Protein AF-A0A5J4SE66-F1 (afdb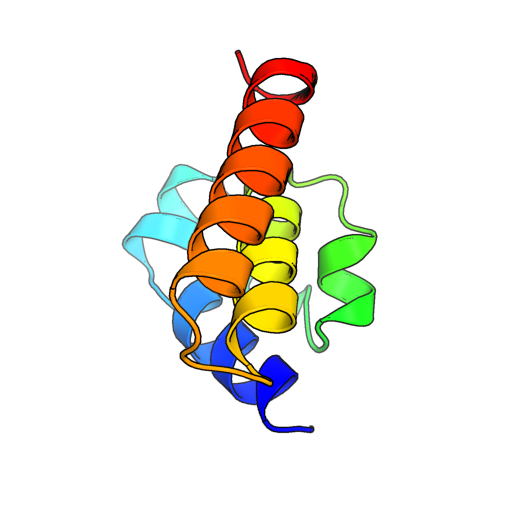_monomer_lite)

Radius of gyration: 12.14 Å; chains: 1; bounding box: 28×22×32 Å

Foldseek 3Di:
DDPLLVQLLVVCVPPVVCVVQVDDSVQDNDLVSQCVDPRLVSVLSSLQSVQPVPDPDPVSNVVSVVVSVVSCVVNPD

Organism: NCBI:txid433724

Sequence (77 aa):
MNNEDKMLQLVLSDNNLSSLYKYSAEDYQSISDALQSDDTVVVAVAKIIRGVAENSDKGIQKSVYQEVFNYLNQNLL

pLDDT: mean 91.85, std 6.97, range [67.38, 97.81]

Secondary structure (DSSP, 8-state):
--HHHHHHHHHHT-HHHHHHHT--GGG--SHHHHHT-S-HHHHHHHHHHHHHTT---HHHHHHHHHHHHHHHHHHT-

Structure (mmCIF, N/CA/C/O backbone):
data_AF-A0A5J4SE66-F1
#
_entry.id   AF-A0A5J4SE66-F1
#
loop_
_atom_site.group_PDB
_atom_site.id
_atom_site.type_symbol
_atom_site.label_atom_id
_atom_site.label_alt_id
_atom_site.label_comp_id
_atom_site.label_asym_id
_atom_site.label_entity_id
_atom_site.label_seq_id
_atom_site.pdbx_PDB_ins_code
_atom_site.Cartn_x
_atom_site.Cartn_y
_atom_site.Cartn_z
_atom_site.occupancy
_atom_site.B_iso_or_equiv
_atom_site.auth_seq_id
_atom_site.auth_comp_id
_atom_site.auth_asym_id
_atom_site.auth_atom_id
_atom_site.pdbx_PDB_model_num
ATOM 1 N N . MET A 1 1 ? 12.351 -10.626 6.434 1.00 72.00 1 MET A N 1
ATOM 2 C CA . MET A 1 1 ? 11.968 -9.305 5.904 1.00 72.00 1 MET A CA 1
ATOM 3 C C . MET A 1 1 ? 12.746 -9.041 4.625 1.00 72.00 1 MET A C 1
ATOM 5 O O . MET A 1 1 ? 13.967 -8.877 4.682 1.00 72.00 1 MET A O 1
ATOM 9 N N . ASN A 1 2 ? 12.065 -9.120 3.482 1.00 90.62 2 ASN A N 1
ATOM 10 C CA . ASN A 1 2 ? 12.648 -8.856 2.162 1.00 90.62 2 ASN A CA 1
ATOM 11 C C . ASN A 1 2 ? 12.683 -7.332 1.878 1.00 90.62 2 ASN A C 1
ATOM 13 O O . ASN A 1 2 ? 12.373 -6.525 2.757 1.00 90.62 2 ASN A O 1
ATOM 17 N N . ASN A 1 3 ? 13.135 -6.913 0.691 1.00 90.88 3 ASN A N 1
ATOM 18 C CA . ASN A 1 3 ? 13.213 -5.482 0.359 1.00 90.88 3 ASN A CA 1
ATOM 19 C C . ASN A 1 3 ? 11.835 -4.823 0.256 1.00 90.88 3 ASN A C 1
ATOM 21 O O . ASN A 1 3 ? 11.690 -3.669 0.649 1.00 90.88 3 ASN A O 1
ATOM 25 N N . GLU A 1 4 ? 10.837 -5.548 -0.236 1.00 93.88 4 GLU A N 1
ATOM 26 C CA . GLU A 1 4 ? 9.474 -5.042 -0.354 1.00 93.88 4 GLU A CA 1
ATOM 27 C C . GLU A 1 4 ? 8.848 -4.814 1.025 1.00 93.88 4 GLU A C 1
ATOM 29 O O . GLU A 1 4 ? 8.304 -3.745 1.274 1.00 93.88 4 GLU A O 1
ATOM 34 N N . ASP A 1 5 ? 9.032 -5.748 1.962 1.00 95.12 5 ASP A N 1
ATOM 35 C CA . ASP A 1 5 ? 8.576 -5.614 3.349 1.00 95.12 5 ASP A CA 1
ATOM 36 C C . ASP A 1 5 ? 9.232 -4.402 4.035 1.00 95.12 5 ASP A C 1
ATOM 38 O O . ASP A 1 5 ? 8.583 -3.658 4.765 1.00 95.12 5 ASP A O 1
ATOM 42 N N . LYS A 1 6 ? 10.525 -4.152 3.779 1.00 93.56 6 LYS A N 1
ATOM 43 C CA . LYS A 1 6 ? 11.221 -2.962 4.304 1.00 93.56 6 LYS A CA 1
ATOM 44 C C . LYS A 1 6 ? 10.646 -1.667 3.733 1.00 93.56 6 LYS A C 1
ATOM 46 O O . LYS A 1 6 ? 10.506 -0.693 4.468 1.00 93.56 6 LYS A O 1
ATOM 51 N N . ME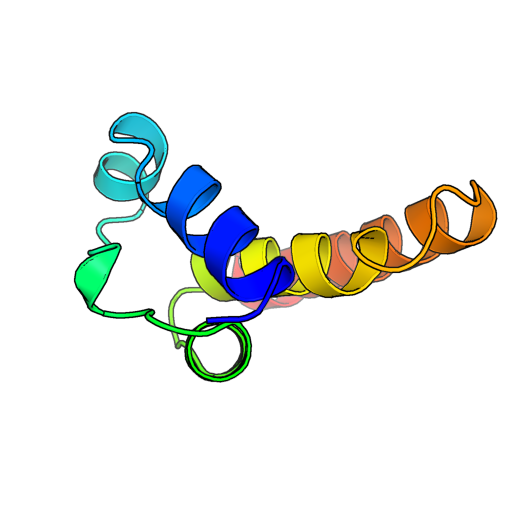T A 1 7 ? 10.333 -1.647 2.436 1.00 94.38 7 MET A N 1
ATOM 52 C CA . MET A 1 7 ? 9.687 -0.501 1.789 1.00 94.38 7 MET A CA 1
ATOM 53 C C . MET A 1 7 ? 8.272 -0.290 2.331 1.00 94.38 7 MET A C 1
ATOM 55 O O . MET A 1 7 ? 7.881 0.850 2.566 1.00 94.38 7 MET A O 1
ATOM 59 N N . LEU A 1 8 ? 7.540 -1.374 2.600 1.00 96.44 8 LEU A N 1
ATOM 60 C CA . LEU A 1 8 ? 6.211 -1.323 3.200 1.00 96.44 8 LEU A CA 1
ATOM 61 C C . LEU A 1 8 ? 6.269 -0.663 4.575 1.00 96.44 8 LEU A C 1
ATOM 63 O O . LEU A 1 8 ? 5.560 0.312 4.800 1.00 96.44 8 LEU A O 1
ATOM 67 N N . GLN A 1 9 ? 7.161 -1.133 5.451 1.00 95.69 9 GLN A N 1
ATOM 68 C CA . GLN A 1 9 ? 7.347 -0.543 6.779 1.00 95.69 9 GLN A CA 1
ATOM 69 C C . GLN A 1 9 ? 7.712 0.939 6.699 1.00 95.69 9 GLN A C 1
ATOM 71 O O . GLN A 1 9 ? 7.151 1.753 7.428 1.00 95.69 9 GLN A O 1
ATOM 76 N N . LEU A 1 10 ? 8.606 1.312 5.777 1.00 95.31 10 LEU A N 1
ATOM 77 C CA . LEU A 1 10 ? 8.993 2.708 5.587 1.00 95.31 10 LEU A CA 1
ATOM 78 C C . LEU A 1 10 ? 7.786 3.592 5.245 1.00 95.31 10 LEU A C 1
ATOM 80 O O . LEU A 1 10 ? 7.634 4.652 5.840 1.00 95.31 10 LEU A O 1
ATOM 84 N N . VAL A 1 11 ? 6.923 3.153 4.324 1.00 95.94 11 VAL A N 1
ATOM 85 C CA . VAL A 1 11 ? 5.747 3.931 3.905 1.00 95.94 11 VAL A CA 1
ATOM 86 C C . VAL A 1 11 ? 4.665 3.930 4.983 1.00 95.94 11 VAL A C 1
ATOM 88 O O . VAL A 1 11 ? 4.148 4.989 5.328 1.00 95.94 11 VAL A O 1
ATOM 91 N N . LEU A 1 12 ? 4.328 2.764 5.542 1.00 96.75 12 LEU A N 1
ATOM 92 C CA . LEU A 1 12 ? 3.239 2.650 6.513 1.00 96.75 12 LEU A CA 1
ATOM 93 C C . LEU A 1 12 ? 3.564 3.314 7.857 1.00 96.75 12 LEU A C 1
ATOM 95 O O . LEU A 1 12 ? 2.641 3.747 8.544 1.00 96.75 12 LEU A O 1
ATOM 99 N N . SER A 1 13 ? 4.849 3.451 8.202 1.00 95.81 13 SER A N 1
ATOM 100 C CA . SER A 1 13 ? 5.302 4.184 9.394 1.00 95.81 13 SER A CA 1
ATOM 101 C C . SER A 1 13 ? 5.158 5.710 9.300 1.00 95.81 13 SER A C 1
ATOM 103 O O . SER A 1 13 ? 5.396 6.400 10.292 1.00 95.81 13 SER A O 1
ATOM 105 N N . ASP A 1 14 ? 4.754 6.262 8.147 1.00 97.19 14 ASP A N 1
ATOM 106 C CA . ASP A 1 14 ? 4.441 7.687 8.043 1.00 97.19 14 ASP A CA 1
ATOM 107 C C . ASP A 1 14 ? 3.225 8.038 8.916 1.00 97.19 14 ASP A C 1
ATOM 109 O O . ASP A 1 14 ? 2.108 7.563 8.701 1.00 97.19 14 ASP A O 1
ATOM 113 N N . ASN A 1 15 ? 3.451 8.900 9.910 1.00 95.31 15 ASN A N 1
ATOM 114 C CA . ASN A 1 15 ? 2.435 9.270 10.895 1.00 95.31 15 ASN A CA 1
ATOM 115 C C . ASN A 1 15 ? 1.238 10.010 10.292 1.00 95.31 15 ASN A C 1
ATOM 117 O O . ASN A 1 15 ? 0.138 9.921 10.837 1.00 95.31 15 ASN A O 1
ATOM 121 N N . ASN A 1 16 ? 1.425 10.765 9.206 1.00 96.44 16 ASN A N 1
ATOM 122 C CA . ASN A 1 16 ? 0.312 11.479 8.587 1.00 96.44 16 ASN A CA 1
ATOM 123 C C . ASN A 1 16 ? -0.598 10.491 7.862 1.00 96.44 16 ASN A C 1
ATOM 125 O O . ASN A 1 16 ? -1.818 10.574 7.994 1.00 96.44 16 ASN A O 1
ATOM 129 N N . LEU A 1 17 ? -0.002 9.545 7.134 1.00 94.12 17 LEU A N 1
ATOM 130 C CA . LEU A 1 17 ? -0.727 8.514 6.406 1.00 94.12 17 LEU A CA 1
ATOM 131 C C . LEU A 1 17 ? -1.490 7.591 7.366 1.00 94.12 17 LEU A C 1
ATOM 133 O O . LEU A 1 17 ? -2.702 7.423 7.217 1.00 94.12 17 LEU A O 1
ATOM 137 N N . SER A 1 18 ? -0.810 7.074 8.393 1.00 95.25 18 SER A N 1
ATOM 138 C CA . SER A 1 18 ? -1.421 6.183 9.386 1.00 95.25 18 SER A CA 1
ATOM 139 C C . SER A 1 18 ? -2.507 6.876 10.208 1.00 95.25 18 SER A C 1
ATOM 141 O O . SER A 1 18 ? -3.567 6.297 10.428 1.00 95.25 18 SER A O 1
ATOM 143 N N . SER A 1 19 ? -2.323 8.145 10.590 1.00 94.62 19 SER A N 1
ATOM 144 C CA . SER A 1 19 ? -3.350 8.897 11.329 1.00 94.62 19 SER A CA 1
ATOM 145 C C . SER A 1 19 ? -4.571 9.233 10.471 1.00 94.62 19 SER A C 1
ATOM 147 O O . SER A 1 19 ? -5.697 9.217 10.972 1.00 94.62 19 SER A O 1
ATOM 149 N N . LEU A 1 20 ? -4.368 9.550 9.188 1.00 94.88 20 LEU A N 1
ATOM 150 C CA . LEU A 1 20 ? -5.452 9.915 8.276 1.00 94.88 20 LEU A CA 1
ATOM 151 C C . LEU A 1 20 ? -6.364 8.720 7.975 1.00 94.88 20 LEU A C 1
ATOM 153 O O . LEU A 1 20 ? -7.587 8.870 7.992 1.00 94.88 20 LEU A O 1
ATOM 157 N N . TYR A 1 21 ? -5.772 7.547 7.737 1.00 93.50 21 TYR A N 1
ATOM 158 C CA . TYR A 1 21 ? -6.501 6.326 7.377 1.00 93.50 21 TYR A CA 1
ATOM 159 C C . TYR A 1 21 ? -6.727 5.362 8.551 1.00 93.50 21 TYR A C 1
ATOM 161 O O . TYR A 1 21 ? -7.489 4.413 8.418 1.00 93.50 21 TYR A O 1
ATOM 169 N N . LYS A 1 22 ? -6.193 5.681 9.736 1.00 94.94 22 LYS A N 1
ATOM 170 C CA . LYS A 1 22 ? -6.446 5.007 11.023 1.00 94.94 22 LYS A CA 1
ATOM 171 C C . LYS A 1 22 ? -6.023 3.536 11.065 1.00 94.94 22 LYS A C 1
ATOM 173 O O . LYS A 1 22 ? -6.681 2.729 11.720 1.00 94.94 22 LYS A O 1
ATOM 178 N N . TYR A 1 23 ? -4.909 3.209 10.421 1.00 94.81 23 TYR A N 1
ATOM 179 C CA . TYR A 1 23 ? -4.286 1.890 10.505 1.00 94.81 23 TYR A CA 1
ATOM 180 C C . TYR A 1 23 ? -3.048 1.918 11.418 1.00 94.81 23 TYR A C 1
ATOM 182 O O . TYR A 1 23 ? -2.431 2.970 11.601 1.00 94.81 23 TYR A O 1
ATOM 190 N N . SER A 1 24 ? -2.649 0.764 11.965 1.00 94.69 24 SER A N 1
ATOM 191 C CA . SER A 1 24 ? -1.349 0.599 12.632 1.00 94.69 24 SER A CA 1
ATOM 192 C C . SER A 1 24 ? -0.355 -0.065 11.685 1.00 94.69 24 SER A C 1
ATOM 194 O O . SER A 1 24 ? -0.658 -1.092 11.084 1.00 94.69 24 SER A O 1
ATOM 196 N N . ALA A 1 25 ? 0.847 0.497 11.541 1.00 92.94 25 ALA A N 1
ATOM 197 C CA . ALA A 1 25 ? 1.890 -0.112 10.709 1.00 92.94 25 ALA A CA 1
ATOM 198 C C . ALA A 1 25 ? 2.324 -1.492 11.242 1.00 92.94 25 ALA A C 1
ATOM 200 O O . ALA A 1 25 ? 2.732 -2.361 10.472 1.00 92.94 25 ALA A O 1
ATOM 201 N N . GLU A 1 26 ? 2.198 -1.701 12.557 1.00 93.81 26 GLU A N 1
ATOM 202 C CA . GLU A 1 26 ? 2.554 -2.953 13.230 1.00 93.81 26 GLU A CA 1
ATOM 203 C C . GLU A 1 26 ? 1.664 -4.129 12.807 1.00 93.81 26 GLU A C 1
ATOM 205 O O . GLU A 1 26 ? 2.122 -5.273 12.845 1.00 93.81 26 GLU A O 1
ATOM 210 N N . ASP A 1 27 ? 0.446 -3.853 12.330 1.00 95.12 27 ASP A N 1
ATOM 211 C CA . ASP A 1 27 ? -0.505 -4.874 11.877 1.00 95.12 27 ASP A CA 1
ATOM 212 C C . ASP A 1 27 ? -0.087 -5.510 10.536 1.00 95.12 27 ASP A C 1
ATOM 214 O O . ASP A 1 27 ? -0.589 -6.572 10.169 1.00 95.12 27 ASP A O 1
ATOM 218 N N . TYR A 1 28 ? 0.856 -4.898 9.807 1.00 95.81 28 TYR A N 1
ATOM 219 C CA . TYR A 1 28 ? 1.217 -5.290 8.440 1.00 95.81 28 TYR A CA 1
ATOM 220 C C . TYR A 1 28 ? 2.714 -5.538 8.294 1.00 95.81 28 TYR A C 1
ATOM 222 O O . TYR A 1 28 ? 3.446 -4.697 7.781 1.00 95.81 28 TYR A O 1
ATOM 230 N N . GLN A 1 29 ? 3.193 -6.705 8.723 1.00 92.25 29 GLN A N 1
ATOM 231 C CA . GLN A 1 29 ? 4.630 -7.014 8.748 1.00 92.25 29 GLN A CA 1
ATOM 232 C C . GLN A 1 29 ? 5.210 -7.398 7.378 1.00 92.25 29 GLN A C 1
ATOM 234 O O . GLN A 1 29 ? 6.421 -7.272 7.169 1.00 92.25 29 GLN A O 1
ATOM 239 N N . SER A 1 30 ? 4.374 -7.847 6.437 1.00 95.94 30 SER A N 1
ATOM 240 C CA . SER A 1 30 ? 4.801 -8.227 5.089 1.00 95.94 30 SER A CA 1
ATOM 241 C C . SER A 1 30 ? 3.896 -7.677 3.989 1.00 95.94 30 SER A C 1
ATOM 243 O O . SER A 1 30 ? 2.723 -7.371 4.210 1.00 95.94 30 SER A O 1
ATOM 245 N N . ILE A 1 31 ? 4.423 -7.616 2.760 1.00 95.81 31 ILE A N 1
ATOM 246 C CA . ILE A 1 31 ? 3.615 -7.290 1.568 1.00 95.81 31 ILE A CA 1
ATOM 247 C C . ILE A 1 31 ? 2.437 -8.249 1.404 1.00 95.81 31 ILE A C 1
ATOM 249 O O . ILE A 1 31 ? 1.371 -7.831 0.958 1.00 95.81 31 ILE A O 1
ATOM 253 N N . SER A 1 32 ? 2.610 -9.523 1.764 1.00 95.62 32 SER A N 1
ATOM 254 C CA . SER A 1 32 ? 1.533 -10.511 1.652 1.00 95.62 32 SER A CA 1
ATOM 255 C C . SER A 1 32 ? 0.382 -10.192 2.605 1.00 95.62 32 SER A C 1
ATOM 257 O O . SER A 1 32 ? -0.767 -10.234 2.174 1.00 95.62 32 SER A O 1
ATOM 259 N N . ASP A 1 33 ? 0.691 -9.792 3.842 1.00 95.81 33 ASP A N 1
ATOM 260 C CA . ASP A 1 33 ? -0.317 -9.386 4.830 1.00 95.81 33 ASP A CA 1
ATOM 261 C C . ASP A 1 33 ? -1.042 -8.116 4.367 1.00 95.81 33 ASP A C 1
ATOM 263 O O . ASP A 1 33 ? -2.269 -8.054 4.350 1.00 95.81 33 ASP A O 1
ATOM 267 N N . ALA A 1 34 ? -0.284 -7.117 3.905 1.00 97.06 34 ALA A N 1
ATOM 268 C CA . ALA A 1 34 ? -0.838 -5.848 3.441 1.00 97.06 34 ALA A CA 1
ATOM 269 C C . ALA A 1 34 ? -1.735 -6.000 2.200 1.00 97.06 34 ALA A C 1
ATOM 271 O O . ALA A 1 34 ? -2.737 -5.302 2.079 1.00 97.06 34 ALA A O 1
ATOM 272 N N . LEU A 1 35 ? -1.421 -6.931 1.292 1.00 96.94 35 LEU A N 1
ATOM 273 C CA . LEU A 1 35 ? -2.260 -7.236 0.125 1.00 96.94 35 LEU A CA 1
ATOM 274 C C . LEU A 1 35 ? -3.582 -7.927 0.484 1.00 96.94 35 LEU A C 1
ATOM 276 O O . LEU A 1 35 ? -4.494 -7.923 -0.342 1.00 96.94 35 LEU A O 1
ATOM 280 N N . GLN A 1 36 ? -3.673 -8.540 1.665 1.00 96.62 36 GLN A N 1
ATOM 281 C CA . GLN A 1 36 ? -4.879 -9.199 2.172 1.00 96.62 36 GLN A CA 1
ATOM 282 C C . GLN A 1 36 ? -5.672 -8.324 3.151 1.00 96.62 36 GLN A C 1
ATOM 284 O O . GLN A 1 36 ? -6.669 -8.786 3.697 1.00 96.62 36 GLN A O 1
ATOM 289 N N . SER A 1 37 ? -5.233 -7.084 3.380 1.00 96.12 37 SER A N 1
ATOM 290 C CA . SER A 1 37 ? -5.893 -6.156 4.292 1.00 96.12 37 SER A CA 1
ATOM 291 C C . SER A 1 37 ? -7.264 -5.707 3.778 1.00 96.12 37 SER A C 1
ATOM 293 O O . SER A 1 37 ? -7.477 -5.557 2.575 1.00 96.12 37 SER A O 1
ATOM 295 N N . ASP A 1 38 ? -8.167 -5.413 4.712 1.00 94.12 38 ASP A N 1
ATOM 296 C CA . ASP A 1 38 ? -9.417 -4.704 4.428 1.00 94.12 38 ASP A CA 1
ATOM 297 C C . ASP A 1 38 ? -9.193 -3.183 4.274 1.00 94.12 38 ASP A C 1
ATOM 299 O O . ASP A 1 38 ? -10.051 -2.467 3.750 1.00 94.12 38 ASP A O 1
ATOM 303 N N . ASP A 1 39 ? -8.034 -2.665 4.701 1.00 95.00 39 ASP A N 1
ATOM 304 C CA . ASP A 1 39 ? -7.663 -1.266 4.508 1.00 95.00 39 ASP A CA 1
ATOM 305 C C . ASP A 1 39 ? -7.216 -1.033 3.060 1.00 95.00 39 ASP A C 1
ATOM 307 O O . ASP A 1 39 ? -6.134 -1.429 2.614 1.00 95.00 39 ASP A O 1
ATOM 311 N N . THR A 1 40 ? -8.072 -0.333 2.320 1.00 95.81 40 THR A N 1
ATOM 312 C CA . THR A 1 40 ? -7.878 -0.050 0.895 1.00 95.81 40 THR A CA 1
ATOM 313 C C . THR A 1 40 ? -6.583 0.722 0.615 1.00 95.81 40 THR A C 1
ATOM 315 O O . THR A 1 40 ? -5.954 0.513 -0.425 1.00 95.81 40 THR A O 1
ATOM 318 N N . VAL A 1 41 ? -6.141 1.599 1.521 1.00 95.56 41 VAL A N 1
ATOM 319 C CA . VAL A 1 41 ? -4.893 2.356 1.345 1.00 95.56 41 VAL A CA 1
ATOM 320 C C . VAL A 1 41 ? -3.689 1.457 1.572 1.00 95.56 41 VAL A C 1
ATOM 322 O O . VAL A 1 41 ? -2.750 1.496 0.775 1.00 95.56 41 VAL A O 1
ATOM 325 N N . VAL A 1 42 ? -3.733 0.600 2.591 1.00 97.31 42 VAL A N 1
ATOM 326 C CA . VAL A 1 42 ? -2.675 -0.386 2.851 1.00 97.31 42 VAL A CA 1
ATOM 327 C C . VAL A 1 42 ? -2.504 -1.331 1.657 1.00 97.31 42 VAL A C 1
ATOM 329 O O . VAL A 1 42 ? -1.380 -1.519 1.180 1.00 97.31 42 VAL A O 1
ATOM 332 N N . VAL A 1 43 ? -3.604 -1.845 1.094 1.00 97.81 43 VAL A N 1
ATOM 333 C CA . VAL A 1 43 ? -3.560 -2.692 -0.111 1.00 97.81 43 VAL A CA 1
ATOM 334 C C . VAL A 1 43 ? -2.980 -1.930 -1.304 1.00 97.81 43 VAL A C 1
ATOM 336 O O . VAL A 1 43 ? -2.142 -2.464 -2.037 1.00 97.81 43 VAL A O 1
ATOM 339 N N . ALA A 1 44 ? -3.388 -0.674 -1.511 1.00 96.94 44 ALA A N 1
ATOM 340 C CA . ALA A 1 44 ? -2.873 0.150 -2.601 1.00 96.94 44 ALA A CA 1
ATOM 341 C C . ALA A 1 44 ? -1.359 0.397 -2.474 1.00 96.94 44 ALA A C 1
ATOM 343 O O . ALA A 1 44 ? -0.634 0.251 -3.460 1.00 96.94 44 ALA A O 1
ATOM 344 N N . VAL A 1 45 ? -0.863 0.699 -1.270 1.00 96.56 45 VAL A N 1
ATOM 345 C CA . VAL A 1 45 ? 0.575 0.850 -0.992 1.00 96.56 45 VAL A CA 1
ATOM 346 C C . VAL A 1 45 ? 1.329 -0.441 -1.314 1.00 96.56 45 VAL A C 1
ATOM 348 O O . VAL A 1 45 ? 2.343 -0.400 -2.015 1.00 96.56 45 VAL A O 1
ATOM 351 N N . ALA A 1 46 ? 0.818 -1.594 -0.879 1.00 96.81 46 ALA A N 1
ATOM 352 C CA . ALA A 1 46 ? 1.451 -2.881 -1.148 1.00 96.81 46 ALA A CA 1
ATOM 353 C C . ALA A 1 46 ? 1.514 -3.203 -2.653 1.00 96.81 46 ALA A C 1
ATOM 355 O O . ALA A 1 46 ? 2.545 -3.669 -3.142 1.00 96.81 46 ALA A O 1
ATOM 356 N N . LYS A 1 47 ? 0.451 -2.890 -3.410 1.00 95.50 47 LYS A N 1
ATOM 357 C CA . LYS A 1 47 ? 0.423 -3.021 -4.879 1.00 95.50 47 LYS A CA 1
ATOM 358 C C . LYS A 1 47 ? 1.475 -2.150 -5.561 1.00 95.50 47 LYS A C 1
ATOM 360 O O . LYS A 1 47 ? 2.167 -2.634 -6.455 1.00 95.50 47 LYS A O 1
ATOM 365 N N . ILE A 1 48 ? 1.625 -0.894 -5.126 1.00 94.75 48 ILE A N 1
ATOM 366 C CA . ILE A 1 48 ? 2.661 0.009 -5.648 1.00 94.75 48 ILE A CA 1
ATOM 367 C C . ILE A 1 48 ? 4.037 -0.602 -5.410 1.00 94.75 48 ILE A C 1
ATOM 369 O O . ILE A 1 48 ? 4.798 -0.759 -6.361 1.00 94.75 48 ILE A O 1
ATOM 373 N N . ILE A 1 49 ? 4.342 -0.973 -4.163 1.00 93.81 49 ILE A N 1
ATOM 374 C CA . ILE A 1 49 ? 5.663 -1.476 -3.780 1.00 93.81 49 ILE A CA 1
ATOM 375 C C . ILE A 1 49 ? 6.002 -2.744 -4.560 1.00 93.81 49 ILE A C 1
ATOM 377 O O . ILE A 1 49 ? 7.048 -2.771 -5.200 1.00 93.81 49 ILE A O 1
ATOM 381 N N . ARG A 1 50 ? 5.113 -3.745 -4.596 1.00 92.56 50 ARG A N 1
ATOM 382 C CA . ARG A 1 50 ? 5.347 -4.986 -5.355 1.00 92.56 50 ARG A CA 1
ATOM 383 C C . ARG A 1 50 ? 5.540 -4.726 -6.850 1.00 92.56 50 ARG A C 1
ATOM 385 O O . ARG A 1 50 ? 6.340 -5.376 -7.509 1.00 92.56 50 ARG A O 1
ATOM 392 N N . GLY A 1 51 ? 4.805 -3.759 -7.393 1.00 88.31 51 GLY A N 1
ATOM 393 C CA . GLY A 1 51 ? 4.875 -3.400 -8.802 1.00 88.31 51 GLY A CA 1
ATOM 394 C C . GLY A 1 51 ? 6.163 -2.679 -9.214 1.00 88.31 51 GLY A C 1
ATOM 395 O O . GL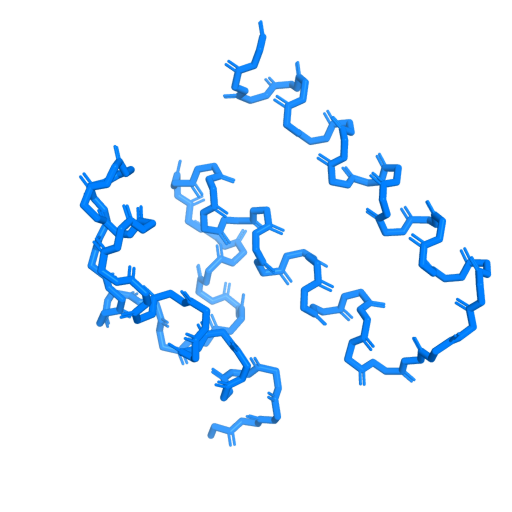Y A 1 51 ? 6.597 -2.816 -10.356 1.00 88.31 51 GLY A O 1
ATOM 396 N N . VAL A 1 52 ? 6.773 -1.903 -8.312 1.00 83.25 52 VAL A N 1
ATOM 397 C CA . VAL A 1 52 ? 7.971 -1.091 -8.612 1.00 83.25 52 VAL A CA 1
ATOM 398 C C . VAL A 1 52 ? 9.260 -1.652 -8.017 1.00 83.25 52 VAL A C 1
ATOM 400 O O . VAL A 1 52 ? 10.342 -1.247 -8.439 1.00 83.25 52 VAL A O 1
ATOM 403 N N . ALA A 1 53 ? 9.169 -2.578 -7.058 1.00 74.88 53 ALA A N 1
ATOM 404 C CA . ALA A 1 53 ? 10.322 -3.166 -6.381 1.00 74.88 53 ALA A CA 1
ATOM 405 C C . ALA A 1 53 ? 11.271 -3.893 -7.342 1.00 74.88 53 ALA A C 1
ATOM 407 O O . ALA A 1 53 ? 12.479 -3.917 -7.106 1.00 74.88 53 ALA A O 1
ATOM 408 N N . GLU A 1 54 ? 10.741 -4.457 -8.429 1.00 67.38 54 GLU A N 1
ATOM 409 C CA . GLU A 1 54 ? 11.512 -5.298 -9.346 1.00 67.38 54 GLU A CA 1
ATOM 410 C C . GLU A 1 54 ? 12.000 -4.570 -10.608 1.00 67.38 54 GLU A C 1
ATOM 412 O O . GLU A 1 54 ? 12.840 -5.112 -11.330 1.00 67.38 54 GLU A O 1
ATOM 417 N N . ASN A 1 55 ? 11.506 -3.361 -10.922 1.00 67.94 55 ASN A N 1
ATOM 418 C CA . ASN A 1 55 ? 11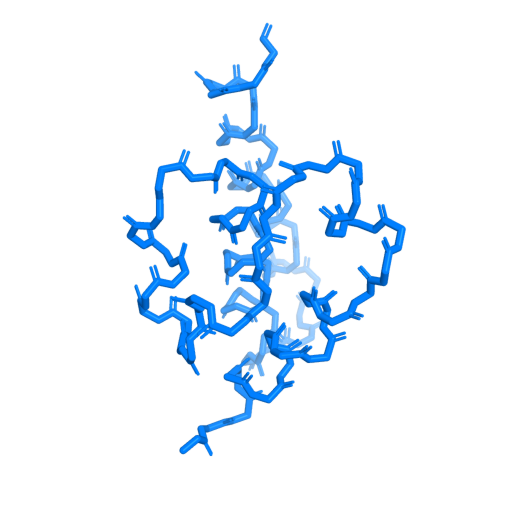.866 -2.714 -12.185 1.00 67.94 55 ASN A CA 1
ATOM 419 C C . ASN A 1 55 ? 11.566 -1.208 -12.261 1.00 67.94 55 ASN A C 1
ATOM 421 O O . ASN A 1 55 ? 10.478 -0.747 -11.923 1.00 67.94 55 ASN A O 1
ATOM 425 N N . SER A 1 56 ? 12.509 -0.444 -12.816 1.00 73.56 56 SER A N 1
ATOM 426 C CA . SER A 1 56 ? 12.351 0.989 -13.106 1.00 73.56 56 SER A CA 1
ATOM 427 C C . SER A 1 56 ? 11.854 1.272 -14.529 1.00 73.56 56 SER A C 1
ATOM 429 O O . SER A 1 56 ? 11.792 2.433 -14.943 1.00 73.56 56 SER A O 1
ATOM 431 N N . ASP A 1 57 ? 11.491 0.230 -15.281 1.00 85.38 57 ASP A N 1
ATOM 432 C CA . ASP A 1 57 ? 10.926 0.368 -16.617 1.00 85.38 57 ASP A CA 1
ATOM 433 C C . ASP A 1 57 ? 9.634 1.208 -16.611 1.00 85.38 57 ASP A C 1
ATOM 435 O O . ASP A 1 57 ? 8.705 0.992 -15.827 1.00 85.38 57 ASP A O 1
ATOM 439 N N . LYS A 1 58 ? 9.560 2.176 -17.532 1.00 80.94 58 LYS A N 1
ATOM 440 C CA . LYS A 1 58 ? 8.420 3.102 -17.635 1.00 80.94 58 LYS A CA 1
ATOM 441 C C .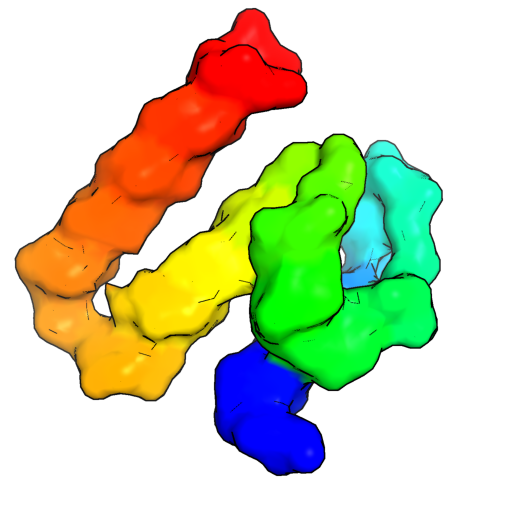 LYS A 1 58 ? 7.107 2.390 -17.976 1.00 80.94 58 LYS A C 1
ATOM 443 O O . LYS A 1 58 ? 6.041 2.864 -17.582 1.00 80.94 58 LYS A O 1
ATOM 448 N N . GLY A 1 59 ? 7.160 1.290 -18.725 1.00 85.38 59 GLY A N 1
ATOM 449 C CA . GLY A 1 59 ? 5.997 0.468 -19.046 1.00 85.38 59 GLY A CA 1
ATOM 450 C C . GLY A 1 59 ? 5.437 -0.219 -17.804 1.00 85.38 59 GLY A C 1
ATOM 451 O O . GLY A 1 59 ? 4.227 -0.172 -17.578 1.00 85.38 59 GLY A O 1
ATOM 452 N N . ILE A 1 60 ? 6.316 -0.761 -16.957 1.00 84.94 60 ILE A N 1
ATOM 453 C CA . ILE A 1 60 ? 5.935 -1.369 -15.673 1.00 84.94 60 ILE A CA 1
ATOM 454 C C . ILE A 1 60 ? 5.292 -0.323 -14.760 1.00 84.94 60 ILE A C 1
ATOM 456 O O . ILE A 1 60 ? 4.169 -0.526 -14.303 1.00 84.94 60 ILE A O 1
ATOM 460 N N . GLN A 1 61 ? 5.913 0.848 -14.594 1.00 86.56 61 GLN A N 1
ATOM 461 C CA . GLN A 1 61 ? 5.343 1.939 -13.790 1.00 86.56 61 GLN A CA 1
ATOM 462 C C . GLN A 1 61 ? 3.943 2.357 -14.267 1.00 86.56 61 GLN A C 1
ATOM 464 O O . GLN A 1 61 ? 3.044 2.570 -13.452 1.00 86.56 61 GLN A O 1
ATOM 469 N N . LYS A 1 62 ? 3.727 2.435 -15.589 1.00 89.06 62 LYS A N 1
ATOM 470 C CA . LYS A 1 62 ? 2.410 2.746 -16.162 1.00 89.06 62 LYS A CA 1
ATOM 471 C C . LYS A 1 62 ? 1.374 1.667 -15.836 1.00 89.06 62 LYS A C 1
ATOM 473 O O . LYS A 1 62 ? 0.244 2.010 -15.498 1.00 89.06 62 LYS A O 1
ATOM 478 N N . SER A 1 63 ? 1.749 0.392 -15.932 1.00 89.38 63 SER A N 1
ATOM 479 C CA . SER A 1 63 ? 0.863 -0.728 -15.598 1.00 89.38 63 SER A CA 1
ATOM 480 C C . SER A 1 63 ? 0.475 -0.716 -14.119 1.00 89.38 63 SER A C 1
ATOM 482 O O . SER A 1 63 ? -0.702 -0.856 -13.797 1.00 89.38 63 SER A O 1
ATOM 484 N N . VAL A 1 64 ? 1.440 -0.484 -13.225 1.00 92.44 64 VAL A N 1
ATOM 485 C CA . VAL A 1 64 ? 1.206 -0.392 -11.774 1.00 92.44 64 VAL A CA 1
ATOM 486 C C . VAL A 1 64 ? 0.274 0.768 -11.448 1.00 92.44 64 VAL A C 1
ATOM 488 O O . VAL A 1 64 ? -0.686 0.596 -10.701 1.00 92.44 64 VAL A O 1
ATOM 491 N N . TYR A 1 65 ? 0.496 1.936 -12.057 1.00 90.50 65 TYR A N 1
ATOM 492 C CA . TYR A 1 65 ? -0.411 3.071 -11.905 1.00 90.50 65 TYR A CA 1
ATOM 493 C C . TYR A 1 65 ? -1.841 2.715 -12.323 1.00 90.50 65 TYR A C 1
ATOM 495 O O . TYR A 1 65 ? -2.779 3.014 -11.591 1.00 90.50 65 TYR A O 1
ATOM 503 N N . GLN A 1 66 ? -2.019 2.064 -13.478 1.00 94.25 66 GLN A N 1
ATOM 504 C CA . GLN A 1 66 ? -3.344 1.661 -13.953 1.00 94.25 66 GLN A CA 1
ATOM 505 C C . GLN A 1 66 ? -4.009 0.652 -13.012 1.00 94.25 66 GLN A C 1
ATOM 507 O O . GLN A 1 66 ? -5.195 0.795 -12.722 1.00 94.25 66 GLN A O 1
ATOM 512 N N . GLU A 1 67 ? -3.262 -0.334 -12.507 1.00 94.31 67 GLU A N 1
ATOM 513 C CA . GLU A 1 67 ? -3.771 -1.298 -11.527 1.00 94.31 67 GLU A CA 1
ATOM 514 C C . GLU A 1 67 ? -4.260 -0.590 -10.259 1.00 94.31 67 GLU A C 1
ATOM 516 O O . GLU A 1 67 ? -5.399 -0.790 -9.836 1.00 94.31 67 GLU A O 1
ATOM 521 N N . VAL A 1 68 ? -3.421 0.268 -9.678 1.00 94.94 68 VAL A N 1
ATOM 522 C CA . VAL A 1 68 ? -3.723 0.979 -8.431 1.00 94.94 68 VAL A CA 1
ATOM 523 C C . VAL A 1 68 ? -4.874 1.962 -8.627 1.00 94.94 68 VAL A C 1
ATOM 525 O O . VAL A 1 68 ? -5.783 2.005 -7.806 1.00 94.94 68 VAL A O 1
ATOM 528 N N . PHE A 1 69 ? -4.890 2.710 -9.733 1.00 92.81 69 PHE A N 1
ATOM 529 C CA . PHE A 1 69 ? -5.977 3.631 -10.065 1.00 92.81 69 PHE A CA 1
ATOM 530 C C . PHE A 1 69 ? -7.317 2.901 -10.187 1.00 92.81 69 PHE A C 1
ATOM 532 O O . PHE A 1 69 ? -8.311 3.330 -9.604 1.00 92.81 69 PHE A O 1
ATOM 539 N N . ASN A 1 70 ? -7.355 1.783 -10.913 1.00 95.75 70 ASN A N 1
ATOM 540 C CA . ASN A 1 70 ? -8.577 0.995 -11.054 1.00 95.75 70 ASN A CA 1
ATOM 541 C C . ASN A 1 70 ? -9.027 0.418 -9.709 1.00 95.75 70 ASN A C 1
ATOM 543 O O . ASN A 1 70 ? -10.211 0.476 -9.393 1.00 95.75 70 ASN A O 1
ATOM 547 N N . TYR A 1 71 ? -8.089 -0.090 -8.907 1.00 95.50 71 TYR A N 1
ATOM 548 C CA . TYR A 1 71 ? -8.380 -0.614 -7.577 1.00 95.50 71 TYR A CA 1
ATOM 549 C C . TYR A 1 71 ? -8.982 0.461 -6.660 1.00 95.50 71 TYR A C 1
ATOM 551 O O . TYR A 1 71 ? -10.025 0.231 -6.051 1.00 95.50 71 TYR A O 1
ATOM 559 N N . LEU A 1 72 ? -8.392 1.657 -6.609 1.00 93.94 72 LEU 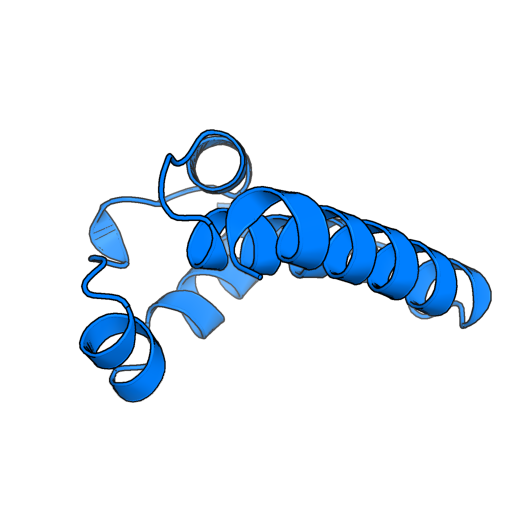A N 1
ATOM 560 C CA . LEU A 1 72 ? -8.904 2.759 -5.790 1.00 93.94 72 LEU A CA 1
ATOM 561 C C . LEU A 1 72 ? -10.290 3.235 -6.252 1.00 93.94 72 LEU A C 1
ATOM 563 O O . LEU A 1 72 ? -11.154 3.465 -5.412 1.00 93.94 72 LEU A O 1
ATOM 567 N N . ASN A 1 73 ? -10.546 3.306 -7.563 1.00 93.25 73 ASN A N 1
ATOM 568 C CA . ASN A 1 73 ? -11.879 3.649 -8.085 1.00 93.25 73 ASN A CA 1
ATOM 569 C C . ASN A 1 73 ? -12.964 2.616 -7.757 1.00 93.25 73 ASN A C 1
ATOM 571 O O . ASN A 1 73 ? -14.140 2.922 -7.869 1.00 93.25 73 ASN A O 1
ATOM 575 N N . GLN A 1 74 ? -12.593 1.377 -7.442 1.00 94.31 74 GLN A N 1
ATOM 576 C CA . GLN A 1 74 ? -13.559 0.323 -7.126 1.00 94.31 74 GLN A CA 1
ATOM 577 C C . GLN A 1 74 ? -13.842 0.213 -5.628 1.00 94.31 74 GLN A C 1
ATOM 579 O O . GLN A 1 74 ? -14.884 -0.315 -5.252 1.00 94.31 74 GLN A O 1
ATOM 584 N N . ASN A 1 75 ? -12.901 0.651 -4.789 1.00 92.06 75 ASN A N 1
ATOM 585 C CA . ASN A 1 75 ? -12.922 0.376 -3.353 1.00 92.06 75 ASN A CA 1
ATOM 586 C C . ASN A 1 75 ? -12.981 1.646 -2.487 1.00 92.06 75 ASN A C 1
ATOM 588 O O . ASN A 1 75 ? -13.266 1.536 -1.298 1.00 92.06 75 ASN A O 1
ATOM 592 N N . LEU A 1 76 ? -12.727 2.837 -3.048 1.00 85.56 76 LEU A N 1
ATOM 593 C CA . LEU A 1 76 ? -12.681 4.094 -2.287 1.00 85.56 76 LEU A CA 1
ATOM 594 C C . LEU A 1 76 ? -13.516 5.242 -2.880 1.00 85.56 76 LEU A C 1
ATOM 596 O O . LEU A 1 76 ? -14.018 6.064 -2.113 1.00 85.56 76 LEU A O 1
ATOM 600 N N . LEU A 1 77 ? -13.617 5.335 -4.209 1.00 71.44 77 LEU A N 1
ATOM 601 C CA . LEU A 1 77 ? -14.342 6.397 -4.929 1.00 71.44 77 LEU A CA 1
ATOM 602 C C . LEU A 1 77 ? -15.696 5.896 -5.441 1.00 71.44 77 LEU A C 1
ATOM 604 O O . LEU A 1 77 ? -16.624 6.733 -5.502 1.00 71.44 77 LEU A O 1
#